Protein AF-A0A3D1BUI3-F1 (afdb_monomer_lite)

Secondary structure (DSSP, 8-state):
--S------TT-SEEE-TTTGGG--TTTSTTPPPP-TTT--S-EEE--TTPPPP--S-SS--PPPGGG--EEEE-HHHH-TT--HHHHHHTHHHHHHHT--EEEEPP-S-BSSS---S-SB-

Sequence (122 aa):
MDGSVRIGDPYAEKVLDPWNDQYITDETYPGLIDYPEGKATGLVTVIHPGDPVYNWSVTDFQPPAKEDLVIYELHLRDFLASHDYLTLIDTLNYLDNLGVNAVELMPVNEFDGNLSWGYNPS

Foldseek 3Di:
DPPPDDDEDPPFPDKDAPVPVVVQDCVQPNPDDDDPPPPDDGIYGDDDPPDDDDDDPDDPDDADDPVPADEDEDELVVVDVNSHDVVVVVCVVVCVVVVGRYYHYQADADAPDDDDSNPHHD

Radius of gyration: 18.12 Å; chains: 1; bounding box: 39×38×45 Å

Structure (mmCIF, N/CA/C/O backbone):
data_AF-A0A3D1BUI3-F1
#
_entry.id   AF-A0A3D1BUI3-F1
#
loop_
_atom_site.group_PDB
_atom_site.id
_atom_site.type_symbol
_atom_site.label_atom_id
_atom_site.label_alt_id
_atom_site.label_comp_id
_atom_site.label_asym_id
_atom_site.label_entity_id
_atom_site.label_seq_id
_atom_site.pdbx_PDB_ins_code
_atom_site.Cartn_x
_atom_site.Cartn_y
_atom_site.Cartn_z
_atom_site.occupancy
_atom_site.B_iso_or_equiv
_atom_site.auth_seq_id
_atom_site.auth_comp_id
_atom_site.auth_asym_id
_atom_site.auth_atom_id
_atom_site.pdbx_PDB_model_num
ATOM 1 N N . MET A 1 1 ? 12.358 -28.071 -16.584 1.00 50.38 1 MET A N 1
ATOM 2 C CA . MET A 1 1 ? 11.908 -26.780 -17.140 1.00 50.38 1 MET A CA 1
ATOM 3 C C . MET A 1 1 ? 12.907 -26.404 -18.218 1.00 50.38 1 MET A C 1
ATOM 5 O O . MET A 1 1 ? 14.095 -26.503 -17.950 1.00 50.38 1 MET A O 1
ATOM 9 N N . ASP A 1 2 ? 12.465 -26.101 -19.435 1.00 56.22 2 ASP A N 1
ATOM 10 C CA . ASP A 1 2 ? 13.338 -25.906 -20.611 1.00 56.22 2 ASP A CA 1
ATOM 11 C C . ASP A 1 2 ? 14.044 -24.533 -20.656 1.00 56.22 2 ASP A C 1
ATOM 13 O O . ASP A 1 2 ? 14.694 -24.202 -21.643 1.00 56.22 2 ASP A O 1
ATOM 17 N N . GLY A 1 3 ? 13.927 -23.738 -19.586 1.00 59.91 3 GLY A N 1
ATOM 18 C CA . GLY A 1 3 ? 14.565 -22.427 -19.453 1.00 59.91 3 GLY A CA 1
ATOM 19 C C . GLY A 1 3 ? 13.995 -21.342 -20.372 1.00 59.91 3 GLY A C 1
ATOM 20 O O . GLY A 1 3 ? 14.527 -20.235 -20.381 1.00 59.91 3 GLY A O 1
ATOM 21 N N . SER A 1 4 ? 12.936 -21.634 -21.137 1.00 67.12 4 SER A N 1
ATOM 22 C CA . SER A 1 4 ? 12.291 -20.667 -22.035 1.00 67.12 4 SER A CA 1
ATOM 23 C C . SER A 1 4 ? 11.294 -19.756 -21.315 1.00 67.12 4 SER A C 1
ATOM 25 O O . SER A 1 4 ? 11.063 -18.627 -21.744 1.00 67.12 4 SER A O 1
ATOM 27 N N . VAL A 1 5 ? 10.745 -20.226 -20.191 1.00 67.00 5 VAL A N 1
ATOM 28 C CA . VAL A 1 5 ? 9.822 -19.475 -19.339 1.00 67.00 5 VAL A CA 1
ATOM 29 C C . VAL A 1 5 ? 10.614 -18.806 -18.219 1.00 67.00 5 VAL A C 1
ATOM 31 O O . VAL A 1 5 ? 11.275 -19.480 -17.427 1.00 67.00 5 VAL A O 1
ATOM 34 N N . ARG A 1 6 ? 10.547 -17.476 -18.161 1.00 70.12 6 ARG A N 1
ATOM 35 C CA . ARG A 1 6 ? 11.057 -16.677 -17.043 1.00 70.12 6 ARG A CA 1
ATOM 36 C C . ARG A 1 6 ? 9.899 -16.439 -16.082 1.00 70.12 6 ARG A C 1
ATOM 38 O O . ARG A 1 6 ? 8.887 -15.884 -16.492 1.00 70.12 6 ARG A O 1
ATOM 45 N N . ILE A 1 7 ? 10.047 -16.898 -14.846 1.00 73.69 7 ILE A N 1
ATOM 46 C CA . ILE A 1 7 ? 9.066 -16.722 -13.771 1.00 73.69 7 ILE A CA 1
ATOM 47 C C . ILE A 1 7 ? 9.774 -15.925 -12.678 1.00 73.69 7 ILE A C 1
ATOM 49 O O . ILE A 1 7 ? 10.925 -16.237 -12.359 1.00 73.69 7 ILE A O 1
ATOM 53 N N . GLY A 1 8 ? 9.119 -14.883 -12.166 1.00 74.81 8 GLY A N 1
ATOM 54 C CA . GLY A 1 8 ? 9.604 -14.146 -11.002 1.00 74.81 8 GLY A CA 1
ATOM 55 C C . GLY A 1 8 ? 9.671 -15.044 -9.765 1.00 74.81 8 GLY A C 1
ATOM 56 O O . GLY A 1 8 ? 8.994 -16.069 -9.691 1.00 74.81 8 GLY A O 1
ATOM 57 N N . ASP A 1 9 ? 10.509 -14.684 -8.799 1.00 80.19 9 ASP A N 1
ATOM 58 C CA . ASP A 1 9 ? 10.484 -15.344 -7.495 1.00 80.19 9 ASP A CA 1
ATOM 59 C C . ASP A 1 9 ? 9.170 -14.999 -6.757 1.00 80.19 9 ASP A C 1
ATOM 61 O O . ASP A 1 9 ? 8.918 -13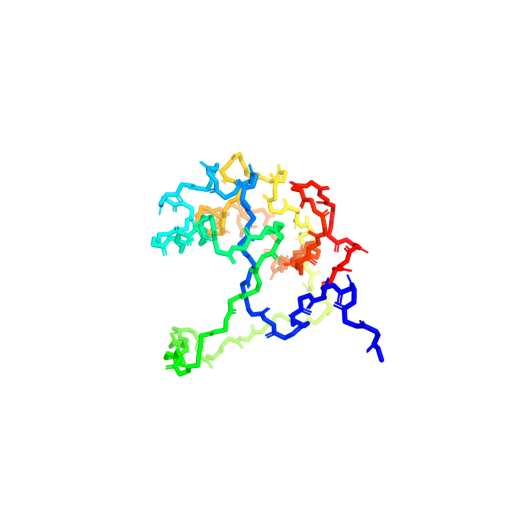.814 -6.531 1.00 80.19 9 ASP A O 1
ATOM 65 N N . PRO A 1 10 ? 8.340 -15.987 -6.364 1.00 76.69 10 PRO A N 1
ATOM 66 C CA . PRO A 1 10 ? 7.079 -15.735 -5.659 1.00 76.69 10 PRO A CA 1
ATOM 67 C C . PRO A 1 10 ? 7.268 -15.164 -4.245 1.00 76.69 10 PRO A C 1
ATOM 69 O O . PRO A 1 10 ? 6.300 -14.741 -3.622 1.00 76.69 10 PRO A O 1
ATOM 72 N N . TYR A 1 11 ? 8.492 -15.185 -3.711 1.00 79.50 11 TYR A N 1
ATOM 73 C CA . TYR A 1 11 ? 8.841 -14.606 -2.414 1.00 79.50 11 TYR A CA 1
ATOM 74 C C . TYR A 1 11 ? 9.575 -13.271 -2.542 1.00 79.50 11 TYR A C 1
ATOM 76 O O . TYR A 1 11 ? 10.091 -12.761 -1.546 1.00 79.50 11 TYR A O 1
ATOM 84 N N . ALA A 1 12 ? 9.667 -12.710 -3.748 1.00 85.75 12 ALA A N 1
ATOM 85 C CA . ALA A 1 12 ? 10.221 -11.382 -3.915 1.00 85.75 12 ALA A CA 1
ATOM 86 C C . ALA A 1 12 ? 9.329 -10.347 -3.230 1.00 85.75 12 ALA A C 1
ATOM 88 O O . ALA A 1 12 ? 8.119 -10.312 -3.429 1.00 85.75 12 ALA A O 1
ATOM 89 N N . GLU A 1 13 ? 9.948 -9.470 -2.449 1.00 85.44 13 GLU A N 1
ATOM 90 C CA . GLU A 1 13 ? 9.233 -8.393 -1.764 1.00 85.44 13 GLU A CA 1
ATOM 91 C C . GLU A 1 13 ? 8.942 -7.212 -2.695 1.00 85.44 13 GLU A C 1
ATOM 93 O O . GLU A 1 13 ? 8.123 -6.355 -2.373 1.00 85.44 13 GLU A O 1
ATOM 98 N N . LYS A 1 14 ? 9.637 -7.138 -3.839 1.00 89.44 14 LYS A N 1
ATOM 99 C CA . LYS A 1 14 ? 9.483 -6.066 -4.823 1.00 89.44 14 LYS A CA 1
ATOM 100 C C . LYS A 1 14 ? 9.561 -6.603 -6.243 1.00 89.44 14 LYS A C 1
ATOM 102 O O . LYS A 1 14 ? 10.380 -7.476 -6.547 1.00 89.44 14 LYS A O 1
ATOM 107 N N . VAL A 1 15 ? 8.775 -5.991 -7.117 1.00 90.81 15 VAL A N 1
ATOM 108 C CA . VAL A 1 15 ? 8.795 -6.196 -8.564 1.00 90.81 15 VAL A CA 1
ATOM 109 C C . VAL A 1 15 ? 9.025 -4.838 -9.219 1.00 90.81 15 VAL A C 1
ATOM 111 O O . VAL A 1 15 ? 8.392 -3.863 -8.837 1.00 90.81 15 VAL A O 1
ATOM 114 N N . LEU A 1 16 ? 9.959 -4.771 -10.166 1.00 92.50 16 LEU A N 1
ATOM 115 C CA . LEU A 1 16 ? 10.180 -3.601 -11.010 1.00 92.50 16 LEU A CA 1
ATOM 116 C C . LEU A 1 16 ? 9.440 -3.796 -12.327 1.00 92.50 16 LEU A C 1
ATOM 118 O O . LEU A 1 16 ? 9.609 -4.828 -12.995 1.00 92.50 16 LEU A O 1
ATOM 122 N N . ASP A 1 17 ? 8.676 -2.784 -12.707 1.00 92.31 17 ASP A N 1
ATOM 123 C CA . ASP A 1 17 ? 7.893 -2.727 -13.928 1.00 92.31 17 ASP A CA 1
ATOM 124 C C . ASP A 1 17 ? 8.441 -1.624 -14.857 1.00 92.31 17 ASP A C 1
ATOM 126 O O . ASP A 1 17 ? 8.237 -0.431 -14.611 1.00 92.31 17 ASP A O 1
ATOM 130 N N . PRO A 1 18 ? 9.079 -1.985 -15.990 1.00 92.56 18 PRO A N 1
ATOM 131 C CA . PRO A 1 18 ? 9.669 -1.004 -16.904 1.00 92.56 18 PRO A CA 1
ATOM 132 C C . PRO A 1 18 ? 8.633 -0.092 -17.577 1.00 92.56 18 PRO A C 1
ATOM 134 O O . PRO A 1 18 ? 8.990 0.925 -18.172 1.00 92.56 18 PRO A O 1
ATOM 137 N N . TRP A 1 19 ? 7.354 -0.461 -17.548 1.00 92.25 19 TRP A N 1
ATOM 138 C CA . TRP A 1 19 ? 6.273 0.282 -18.180 1.00 92.25 19 TRP A CA 1
ATOM 139 C C . TRP A 1 19 ? 5.580 1.230 -17.204 1.00 92.25 19 TRP A C 1
ATOM 141 O O . TRP A 1 19 ? 5.174 2.319 -17.621 1.00 92.25 19 TRP A O 1
ATOM 151 N N . ASN A 1 20 ? 5.459 0.844 -15.931 1.00 92.19 20 ASN A N 1
ATOM 152 C CA . ASN A 1 20 ? 4.637 1.559 -14.953 1.00 92.19 20 ASN A CA 1
ATOM 153 C C . ASN A 1 20 ? 5.429 2.288 -13.857 1.00 92.19 20 ASN A C 1
ATOM 155 O O . ASN A 1 20 ? 4.944 3.315 -13.380 1.00 92.19 20 ASN A O 1
ATOM 159 N N . ASP A 1 21 ? 6.648 1.854 -13.518 1.00 92.00 21 ASP A N 1
ATOM 160 C CA . ASP A 1 21 ? 7.432 2.436 -12.412 1.00 92.00 21 ASP A CA 1
ATOM 161 C C . ASP A 1 21 ? 7.716 3.934 -12.601 1.00 92.00 21 ASP A C 1
ATOM 163 O O . ASP A 1 21 ? 7.787 4.690 -11.636 1.00 92.00 21 ASP A O 1
ATOM 167 N N . GLN A 1 22 ? 7.790 4.403 -13.852 1.00 91.38 22 GLN A N 1
ATOM 168 C CA . GLN A 1 22 ? 7.988 5.820 -14.191 1.00 91.38 22 GLN A CA 1
ATOM 169 C C . GLN A 1 22 ? 6.885 6.762 -13.672 1.00 91.38 22 GLN A C 1
ATOM 171 O O . GLN A 1 22 ? 7.070 7.980 -13.675 1.00 91.38 22 GLN A O 1
ATOM 176 N N . TYR A 1 23 ? 5.724 6.223 -13.287 1.00 91.44 23 TYR A N 1
ATOM 177 C CA . TYR A 1 23 ? 4.606 6.993 -12.741 1.00 91.44 23 TYR A CA 1
ATOM 178 C C . TYR A 1 23 ? 4.598 7.037 -11.209 1.00 91.44 23 TYR A C 1
ATOM 180 O O . TYR A 1 23 ? 3.786 7.762 -10.635 1.00 91.44 23 TYR A O 1
ATOM 188 N N . ILE A 1 24 ? 5.486 6.290 -10.547 1.00 91.44 24 ILE A N 1
ATOM 189 C CA . ILE A 1 24 ? 5.633 6.295 -9.093 1.00 91.44 24 ILE A CA 1
ATOM 190 C C . ILE A 1 24 ? 6.511 7.488 -8.710 1.00 91.44 24 ILE A C 1
ATOM 192 O O . ILE A 1 24 ? 7.656 7.610 -9.147 1.00 91.44 24 ILE A O 1
ATOM 196 N N . THR A 1 25 ? 5.966 8.400 -7.910 1.00 92.31 25 THR A N 1
ATOM 197 C CA . THR A 1 25 ? 6.695 9.586 -7.451 1.00 92.31 25 THR A CA 1
ATOM 198 C C . THR A 1 25 ? 7.503 9.279 -6.191 1.00 92.31 25 THR A C 1
ATOM 200 O O . THR A 1 25 ? 7.172 8.372 -5.428 1.00 92.31 25 THR A O 1
ATOM 203 N N . ASP A 1 26 ? 8.534 10.086 -5.928 1.00 91.94 26 ASP A N 1
ATOM 204 C CA . ASP A 1 26 ? 9.326 10.001 -4.688 1.00 91.94 26 ASP A CA 1
ATOM 205 C C . ASP A 1 26 ? 8.480 10.316 -3.436 1.00 91.94 26 ASP A C 1
ATOM 207 O O . ASP A 1 26 ? 8.787 9.854 -2.342 1.00 91.94 26 ASP A O 1
ATOM 211 N N . GLU A 1 27 ? 7.376 11.056 -3.601 1.00 90.75 27 GLU A N 1
ATOM 212 C CA . GLU A 1 27 ? 6.389 11.300 -2.541 1.00 90.75 27 GLU A CA 1
ATOM 213 C C . GLU A 1 27 ? 5.649 10.010 -2.151 1.00 90.75 27 GLU A C 1
ATOM 215 O O . GLU A 1 27 ? 5.441 9.755 -0.966 1.00 90.75 27 GLU A O 1
ATOM 220 N N . THR A 1 28 ? 5.280 9.182 -3.134 1.00 91.75 28 THR A N 1
ATOM 221 C CA . THR A 1 28 ? 4.604 7.896 -2.912 1.00 91.75 28 THR A CA 1
ATOM 222 C C . THR A 1 28 ? 5.575 6.816 -2.442 1.00 91.75 28 THR A C 1
ATOM 224 O O . THR A 1 28 ? 5.262 6.055 -1.525 1.00 91.75 28 THR A O 1
ATOM 227 N N . TYR A 1 29 ? 6.745 6.721 -3.077 1.00 91.38 29 TYR A N 1
ATOM 228 C CA . TYR A 1 29 ? 7.736 5.694 -2.781 1.00 91.38 29 TYR A CA 1
ATOM 229 C C . TYR A 1 29 ? 9.161 6.239 -2.941 1.00 91.38 29 TYR A C 1
ATOM 231 O O . TYR A 1 29 ? 9.736 6.175 -4.034 1.00 91.38 29 TYR A O 1
ATOM 239 N N . PRO A 1 30 ? 9.755 6.779 -1.863 1.00 91.56 30 PRO A N 1
ATOM 240 C CA . PRO A 1 30 ? 11.062 7.400 -1.952 1.00 91.56 30 PRO A CA 1
ATOM 241 C C . PRO A 1 30 ? 12.156 6.371 -2.226 1.00 91.56 30 PRO A C 1
ATOM 243 O O . PRO A 1 30 ? 12.193 5.297 -1.620 1.00 91.56 30 PRO A O 1
ATOM 246 N N . GLY A 1 31 ? 13.088 6.723 -3.111 1.00 90.69 31 GLY A N 1
ATOM 247 C CA . GLY A 1 31 ? 14.211 5.844 -3.448 1.00 90.69 31 GLY A CA 1
ATOM 248 C C . GLY A 1 31 ? 13.801 4.576 -4.206 1.00 90.69 31 GLY A C 1
ATOM 249 O O . GLY A 1 31 ? 14.369 3.506 -3.965 1.00 90.69 31 GLY A O 1
ATOM 250 N N . LEU A 1 32 ? 12.821 4.694 -5.110 1.00 92.19 32 LEU A N 1
ATOM 251 C CA . LEU A 1 32 ? 12.479 3.646 -6.070 1.00 92.19 32 LEU A CA 1
ATOM 252 C C . LEU A 1 32 ? 13.738 3.144 -6.795 1.00 92.19 32 LEU A C 1
ATOM 254 O O . LEU A 1 32 ? 14.618 3.919 -7.172 1.00 92.19 32 LEU A O 1
ATOM 258 N N . ILE A 1 33 ? 13.838 1.828 -6.955 1.00 92.75 33 ILE A N 1
ATOM 259 C CA . ILE A 1 33 ? 15.002 1.195 -7.574 1.00 92.75 33 ILE A CA 1
ATOM 260 C C . ILE A 1 33 ? 14.873 1.324 -9.084 1.00 92.75 33 ILE A C 1
ATOM 262 O O . ILE A 1 33 ? 13.873 0.900 -9.655 1.00 92.75 33 ILE A O 1
ATOM 266 N N . ASP A 1 34 ? 15.912 1.851 -9.727 1.00 92.50 34 ASP A N 1
ATOM 267 C CA . ASP A 1 34 ? 15.942 1.964 -11.181 1.00 92.50 34 ASP A CA 1
ATOM 268 C C . ASP A 1 34 ? 15.791 0.590 -11.850 1.00 92.50 34 ASP A C 1
ATOM 270 O O . ASP A 1 34 ? 16.520 -0.365 -11.542 1.00 92.50 34 ASP A O 1
ATOM 274 N N . TYR A 1 35 ? 14.893 0.512 -12.834 1.00 94.06 35 TYR A N 1
ATOM 275 C CA . TYR A 1 35 ? 14.784 -0.662 -13.687 1.00 94.06 35 TYR A CA 1
ATOM 276 C C . TYR A 1 35 ? 16.132 -0.933 -14.390 1.00 94.06 35 TYR A C 1
ATOM 278 O O . TYR A 1 35 ? 16.750 -0.007 -14.929 1.00 94.06 35 TYR A O 1
ATOM 286 N N . PRO A 1 36 ? 16.626 -2.187 -14.427 1.00 93.62 36 PRO A N 1
ATOM 287 C CA . PRO A 1 36 ? 17.934 -2.516 -14.990 1.00 93.62 36 PRO A CA 1
ATOM 288 C C . PRO A 1 36 ? 17.901 -2.556 -16.528 1.00 93.62 36 PRO A C 1
ATOM 290 O O . PRO A 1 36 ? 18.060 -3.612 -17.153 1.00 93.62 36 PRO A O 1
ATOM 293 N N . GLU A 1 37 ? 17.726 -1.386 -17.139 1.00 92.81 37 GLU A N 1
ATOM 294 C CA . GLU A 1 37 ? 17.608 -1.204 -18.585 1.00 92.81 37 GLU A CA 1
ATOM 295 C C . GLU A 1 37 ? 18.746 -1.877 -19.362 1.00 92.81 37 GLU A C 1
ATOM 297 O O . GLU A 1 37 ? 19.927 -1.821 -18.998 1.00 92.81 37 GLU A O 1
ATOM 302 N N . GLY A 1 38 ? 18.379 -2.569 -20.442 1.00 92.44 38 GLY A N 1
ATOM 303 C CA . GLY A 1 38 ? 19.305 -3.332 -21.286 1.00 92.44 38 GLY A CA 1
ATOM 304 C C . GLY A 1 38 ? 19.897 -4.602 -20.654 1.00 92.44 38 GLY A C 1
ATOM 305 O O . GLY A 1 38 ? 20.601 -5.341 -21.345 1.00 92.44 38 GLY A O 1
ATOM 306 N N . LYS A 1 39 ? 19.621 -4.890 -19.374 1.00 89.69 39 LYS A N 1
ATOM 307 C CA . LYS A 1 39 ? 20.049 -6.126 -18.686 1.00 89.69 39 LYS A CA 1
ATOM 308 C C . LYS A 1 39 ? 18.900 -7.106 -18.457 1.00 89.69 39 LYS A C 1
ATOM 310 O O . LYS A 1 39 ? 19.151 -8.302 -18.314 1.00 89.69 39 LYS A O 1
ATOM 315 N N . ALA A 1 40 ? 17.665 -6.615 -18.443 1.00 88.50 40 ALA A N 1
ATOM 316 C CA . ALA A 1 40 ? 16.453 -7.410 -18.319 1.00 88.50 40 ALA A CA 1
ATOM 317 C C . ALA A 1 40 ? 15.385 -6.942 -19.318 1.00 88.50 40 ALA A C 1
ATOM 319 O O . ALA A 1 40 ? 15.511 -5.896 -19.949 1.00 88.50 40 ALA A O 1
ATOM 320 N N . THR A 1 41 ? 14.350 -7.763 -19.482 1.00 89.12 41 THR A N 1
ATOM 321 C CA . THR A 1 41 ? 13.146 -7.431 -20.250 1.00 89.12 41 THR A CA 1
ATOM 322 C C . THR A 1 41 ? 11.933 -7.956 -19.495 1.00 89.12 41 THR A C 1
ATOM 324 O O . THR A 1 41 ? 11.949 -9.126 -19.101 1.00 89.12 41 THR A O 1
ATOM 327 N N . GLY A 1 42 ? 10.880 -7.149 -19.376 1.00 89.38 42 GLY A N 1
ATOM 328 C CA . GLY A 1 42 ? 9.677 -7.494 -18.612 1.00 89.38 42 GLY A CA 1
ATOM 329 C C . GLY A 1 42 ? 9.826 -7.229 -17.114 1.00 89.38 42 GLY A C 1
ATOM 330 O O . GLY A 1 42 ? 10.747 -6.522 -16.713 1.00 89.38 42 GLY A O 1
ATOM 331 N N . LEU A 1 43 ? 8.932 -7.795 -16.305 1.00 90.19 43 LEU A N 1
ATOM 332 C CA . LEU A 1 43 ? 8.959 -7.639 -14.849 1.00 90.19 43 LEU A CA 1
ATOM 333 C C . LEU A 1 43 ? 10.233 -8.242 -14.240 1.00 90.19 43 LEU A C 1
ATOM 335 O O . LEU A 1 43 ? 10.700 -9.303 -14.669 1.00 90.19 43 LEU A O 1
ATOM 339 N N . VAL A 1 44 ? 10.796 -7.566 -13.238 1.00 91.69 44 VAL A N 1
ATOM 340 C CA . VAL A 1 44 ? 12.020 -7.993 -12.544 1.00 91.69 44 VAL A CA 1
ATOM 341 C C . VAL A 1 44 ? 11.770 -8.062 -11.048 1.00 91.69 44 VAL A C 1
ATOM 343 O O . VAL A 1 44 ? 11.504 -7.051 -10.416 1.00 91.69 44 VAL A O 1
ATOM 346 N N . THR A 1 45 ? 11.927 -9.239 -10.456 1.00 90.94 45 THR A N 1
ATOM 347 C CA . THR A 1 45 ? 11.883 -9.390 -9.000 1.00 90.94 45 THR A CA 1
ATOM 348 C C . THR A 1 45 ? 13.168 -8.898 -8.347 1.00 90.94 45 THR A C 1
ATOM 350 O O . THR A 1 45 ? 14.263 -9.239 -8.807 1.00 90.94 45 THR A O 1
ATOM 353 N N . VAL A 1 46 ? 13.047 -8.168 -7.241 1.00 90.00 46 VAL A N 1
ATOM 354 C CA . VAL A 1 46 ? 14.180 -7.710 -6.432 1.00 90.00 46 VAL A CA 1
ATOM 355 C C . VAL A 1 46 ? 14.187 -8.428 -5.091 1.00 90.00 46 VAL A C 1
ATOM 357 O O . VAL A 1 46 ? 13.163 -8.543 -4.422 1.00 90.00 46 VAL A O 1
ATOM 360 N N . ILE A 1 47 ? 15.367 -8.899 -4.692 1.00 86.62 47 ILE A N 1
ATOM 361 C CA . ILE A 1 47 ? 15.592 -9.553 -3.404 1.00 86.62 47 ILE A CA 1
ATOM 362 C C . ILE A 1 47 ? 16.538 -8.667 -2.594 1.00 86.62 47 ILE A C 1
ATOM 364 O O . ILE A 1 47 ? 17.669 -8.422 -3.021 1.00 86.62 47 ILE A O 1
ATOM 368 N N . HIS A 1 48 ? 16.080 -8.212 -1.426 1.00 82.62 48 HIS A N 1
ATOM 369 C CA . HIS A 1 48 ? 16.842 -7.383 -0.490 1.00 82.62 48 HIS A CA 1
ATOM 370 C C . HIS A 1 48 ? 17.176 -8.166 0.784 1.00 82.62 48 HIS A C 1
ATOM 372 O O . HIS A 1 48 ? 16.447 -8.118 1.772 1.00 82.62 48 HIS A O 1
ATOM 378 N N . PRO A 1 49 ? 18.274 -8.940 0.799 1.00 82.38 49 PRO A N 1
ATOM 379 C CA . PRO A 1 49 ? 18.656 -9.662 1.999 1.00 82.38 49 PRO A CA 1
ATOM 380 C C . PRO A 1 49 ? 19.199 -8.699 3.062 1.00 82.38 49 PRO A C 1
ATOM 382 O O . PRO A 1 49 ? 20.137 -7.944 2.807 1.00 82.38 49 PRO A O 1
ATOM 385 N N . GLY A 1 50 ? 18.684 -8.817 4.287 1.00 85.00 50 GLY A N 1
ATOM 386 C CA . GLY A 1 50 ? 19.243 -8.140 5.460 1.00 85.00 50 GLY A CA 1
ATOM 387 C C . GLY A 1 50 ? 18.683 -6.748 5.741 1.00 85.00 50 GLY A C 1
ATOM 388 O O . GLY A 1 50 ? 19.333 -5.991 6.464 1.00 85.00 50 GLY A O 1
ATOM 389 N N . ASP A 1 51 ? 17.503 -6.422 5.212 1.00 85.62 51 ASP A N 1
ATOM 390 C CA . ASP A 1 51 ? 16.800 -5.202 5.597 1.00 85.62 51 ASP A CA 1
ATOM 391 C C . ASP A 1 51 ? 16.546 -5.168 7.117 1.00 85.62 51 ASP A C 1
ATOM 393 O O . ASP A 1 51 ? 16.306 -6.207 7.751 1.00 85.62 51 ASP A O 1
ATOM 397 N N . PRO A 1 52 ? 16.658 -3.984 7.748 1.00 89.75 52 PRO A N 1
ATOM 398 C CA . PRO A 1 52 ? 16.436 -3.858 9.176 1.00 89.75 52 PRO A CA 1
ATOM 399 C C . PRO A 1 52 ? 14.983 -4.195 9.512 1.00 89.75 52 PRO A C 1
ATOM 401 O O . PRO A 1 52 ? 14.052 -3.802 8.812 1.00 89.75 52 PRO A O 1
ATOM 404 N N . VAL A 1 53 ? 14.784 -4.882 10.635 1.00 90.94 53 VAL A N 1
ATOM 405 C CA . VAL A 1 53 ? 13.440 -5.163 11.149 1.00 90.94 53 VAL A CA 1
ATOM 406 C C . VAL A 1 53 ? 12.720 -3.843 11.434 1.00 90.94 53 VAL A C 1
ATOM 408 O O . VAL A 1 53 ? 13.289 -2.937 12.048 1.00 90.94 53 VAL A O 1
ATOM 411 N N . TYR A 1 54 ? 11.459 -3.745 11.011 1.00 92.06 54 TYR A N 1
ATOM 412 C CA . TYR A 1 54 ? 10.631 -2.579 11.295 1.00 92.06 54 TYR A CA 1
ATOM 413 C C . TYR A 1 54 ? 10.429 -2.397 12.808 1.00 92.06 54 TYR A C 1
ATOM 415 O O . TYR A 1 54 ? 9.996 -3.312 13.515 1.00 92.06 54 TYR A O 1
ATOM 423 N N . ASN A 1 55 ? 10.721 -1.194 13.306 1.00 96.25 55 ASN A N 1
ATOM 424 C CA . ASN A 1 55 ? 10.555 -0.842 14.714 1.00 96.25 55 ASN A CA 1
ATOM 425 C C . ASN A 1 55 ? 9.128 -0.347 14.970 1.00 96.25 55 ASN A C 1
ATOM 427 O O . ASN A 1 55 ? 8.815 0.826 14.764 1.00 96.25 55 ASN A O 1
ATOM 431 N N . TRP A 1 56 ? 8.266 -1.243 15.445 1.00 96.12 56 TRP A N 1
ATOM 432 C CA . TRP A 1 56 ? 6.889 -0.914 15.806 1.00 96.12 56 TRP A CA 1
ATOM 433 C C . TRP A 1 56 ? 6.823 0.161 16.897 1.00 96.12 56 TRP A C 1
ATOM 435 O O . TRP A 1 56 ? 7.416 0.013 17.965 1.00 96.12 56 TRP A O 1
ATOM 445 N N . SER A 1 57 ? 6.068 1.232 16.636 1.00 96.38 57 SER A N 1
ATOM 446 C CA . SER A 1 57 ? 5.833 2.305 17.618 1.00 96.38 57 SER A CA 1
ATOM 447 C C . SER A 1 57 ? 4.715 1.963 18.607 1.00 96.38 57 SER A C 1
ATOM 449 O O . SER A 1 57 ? 4.770 2.369 19.764 1.00 96.38 57 SER A O 1
ATOM 451 N N . VAL A 1 58 ? 3.717 1.195 18.162 1.00 95.38 58 VAL A N 1
ATOM 452 C CA . VAL A 1 58 ? 2.624 0.679 18.994 1.00 95.38 58 VAL A CA 1
ATOM 453 C C . VAL A 1 58 ? 2.893 -0.801 19.240 1.00 95.38 58 VAL A C 1
ATOM 455 O O . VAL A 1 58 ? 2.881 -1.592 18.299 1.00 95.38 58 VAL A O 1
ATOM 458 N N . THR A 1 59 ? 3.177 -1.176 20.486 1.00 96.25 59 THR A N 1
ATOM 459 C CA . THR A 1 59 ? 3.569 -2.551 20.856 1.00 96.25 59 THR A CA 1
ATOM 460 C C . THR A 1 59 ? 2.542 -3.261 21.736 1.00 96.25 59 THR A C 1
ATOM 462 O O . THR A 1 59 ? 2.654 -4.463 21.966 1.00 96.25 59 THR A O 1
ATOM 465 N N . ASP A 1 60 ? 1.521 -2.541 22.192 1.00 96.62 60 ASP A N 1
ATOM 466 C CA . ASP A 1 60 ? 0.487 -2.990 23.123 1.00 96.62 60 ASP A CA 1
ATOM 467 C C . ASP A 1 60 ? -0.938 -2.846 22.559 1.00 96.62 60 ASP A C 1
ATOM 469 O O . ASP A 1 60 ? -1.911 -2.870 23.314 1.00 96.62 60 ASP A O 1
ATOM 473 N N . PHE A 1 61 ? -1.074 -2.748 21.230 1.00 96.12 61 PHE A N 1
ATOM 474 C CA . PHE A 1 61 ? -2.361 -2.613 20.542 1.00 96.12 61 PHE A CA 1
ATOM 475 C C . PHE A 1 61 ? -3.369 -3.680 20.994 1.00 96.12 61 PHE A C 1
ATOM 477 O O . PHE A 1 61 ? -3.114 -4.882 20.888 1.00 96.12 61 PHE A O 1
ATOM 484 N N . GLN A 1 62 ? -4.528 -3.228 21.475 1.00 96.12 62 GLN A N 1
ATOM 485 C CA . GLN A 1 62 ? -5.656 -4.086 21.827 1.00 96.12 62 GLN A CA 1
ATOM 486 C C . GLN A 1 62 ? -6.768 -3.885 20.791 1.00 96.12 62 GLN A C 1
ATOM 488 O O . GLN A 1 62 ? -7.388 -2.819 20.784 1.00 96.12 62 GLN A O 1
ATOM 493 N N . PRO A 1 63 ? -7.028 -4.865 19.908 1.00 93.94 63 PRO A N 1
ATOM 494 C CA . PRO A 1 63 ? -8.129 -4.755 18.961 1.00 93.94 63 PRO A CA 1
ATOM 495 C C . PRO A 1 63 ? -9.485 -4.805 19.690 1.00 93.94 63 PRO A C 1
ATOM 497 O O . PRO A 1 63 ? -9.587 -5.449 20.742 1.00 93.94 63 PRO A O 1
ATOM 500 N N . PRO A 1 64 ? -10.545 -4.189 19.131 1.00 94.56 64 PRO A N 1
ATOM 501 C CA . PRO A 1 64 ? -11.908 -4.3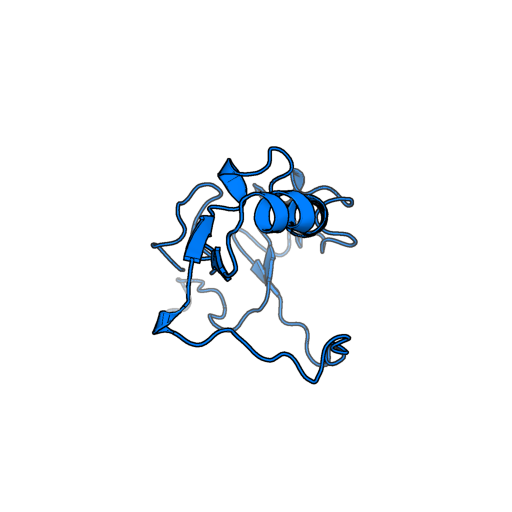74 19.623 1.00 94.56 64 PRO A CA 1
ATOM 502 C C . PRO A 1 64 ? -12.321 -5.853 19.625 1.00 94.56 64 PRO A C 1
ATOM 504 O O . PRO A 1 64 ? -11.802 -6.663 18.848 1.00 94.56 64 PRO A O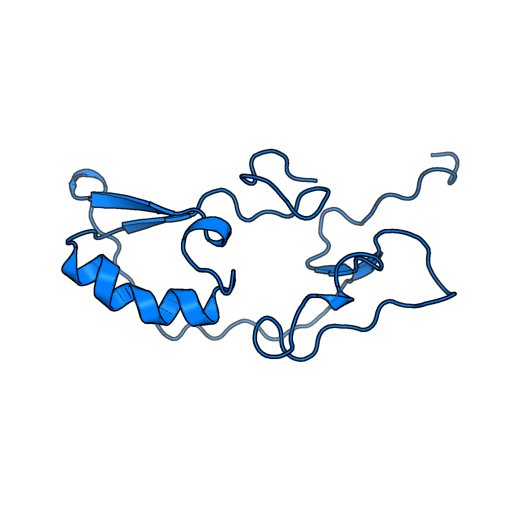 1
ATOM 507 N N . ALA A 1 65 ? -13.289 -6.209 20.474 1.00 96.50 65 ALA A N 1
ATOM 508 C CA . ALA A 1 65 ? -13.917 -7.523 20.397 1.00 96.50 65 ALA A CA 1
ATOM 509 C C . ALA A 1 65 ? -14.588 -7.694 19.027 1.00 96.50 65 ALA A C 1
ATOM 511 O O . ALA A 1 65 ? -15.088 -6.731 18.445 1.00 96.50 65 ALA A O 1
ATOM 512 N N . LYS A 1 66 ? -14.608 -8.922 18.498 1.00 95.88 66 LYS A N 1
ATOM 513 C CA . LYS A 1 66 ? -15.127 -9.187 17.145 1.00 95.88 66 LYS A CA 1
ATOM 514 C C . LYS A 1 66 ? -16.593 -8.786 17.003 1.00 95.88 66 LYS A C 1
ATOM 516 O O . LYS A 1 66 ? -17.016 -8.373 15.931 1.00 95.88 66 LYS A O 1
ATOM 521 N N . GLU A 1 67 ? -17.347 -8.920 18.085 1.00 96.88 67 GLU A N 1
ATOM 522 C CA . GLU A 1 67 ? -18.768 -8.602 18.170 1.00 96.88 67 GLU A CA 1
ATOM 523 C C . GLU A 1 67 ? -19.037 -7.088 18.173 1.00 96.88 67 GLU A C 1
ATOM 525 O O . GLU A 1 67 ? -20.147 -6.673 17.846 1.00 96.88 67 GLU A O 1
ATOM 530 N N . ASP A 1 68 ? -18.021 -6.280 18.491 1.00 97.12 68 ASP A N 1
ATOM 531 C CA . ASP A 1 68 ? -18.099 -4.819 18.578 1.00 97.12 68 ASP A CA 1
ATOM 532 C C . ASP A 1 68 ? -17.543 -4.121 17.322 1.00 97.12 68 ASP A C 1
ATOM 534 O O . ASP A 1 68 ? -17.461 -2.891 17.277 1.00 97.12 68 ASP A O 1
ATOM 538 N N . LEU A 1 69 ? -17.121 -4.878 16.301 1.00 97.62 69 LEU A N 1
ATOM 539 C CA . LEU A 1 69 ? -16.512 -4.315 15.097 1.00 97.62 69 LEU A CA 1
ATOM 540 C C . LEU A 1 69 ? -17.531 -3.541 14.252 1.00 97.62 69 LEU A C 1
ATOM 542 O O . LEU A 1 69 ? -18.551 -4.072 13.814 1.00 97.62 69 LEU A O 1
ATOM 546 N N . VAL A 1 70 ? -17.183 -2.294 13.949 1.00 97.94 70 VAL A N 1
ATOM 547 C CA . VAL A 1 70 ? -17.816 -1.450 12.937 1.00 97.94 70 VAL A CA 1
ATOM 548 C C . VAL A 1 70 ? -16.772 -1.234 11.850 1.00 97.94 70 VAL A C 1
ATOM 550 O O . VAL A 1 70 ? -15.868 -0.406 11.991 1.00 97.94 70 VAL A O 1
ATOM 553 N N . ILE A 1 71 ? -16.870 -2.054 10.805 1.00 9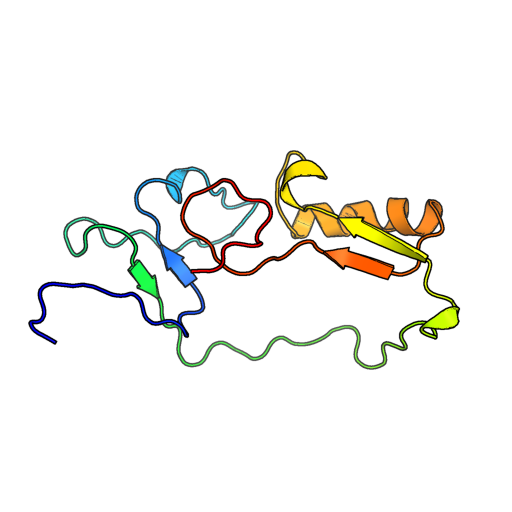8.00 71 ILE A N 1
ATOM 554 C CA . ILE A 1 71 ? -15.849 -2.193 9.766 1.00 98.00 71 ILE A CA 1
ATOM 555 C C . ILE A 1 71 ? -16.124 -1.224 8.615 1.00 98.00 71 ILE A C 1
ATOM 557 O O . ILE A 1 71 ? -17.253 -1.128 8.131 1.00 98.00 71 ILE A O 1
ATOM 561 N N . TYR A 1 72 ? -15.071 -0.554 8.153 1.00 98.12 72 TYR A N 1
ATOM 562 C CA . TYR A 1 72 ? -15.052 0.191 6.899 1.00 98.12 72 TYR A CA 1
ATOM 563 C C . TYR A 1 72 ? -14.165 -0.531 5.881 1.00 98.12 72 TYR A C 1
ATOM 565 O O . TYR A 1 72 ? -12.943 -0.544 6.035 1.00 98.12 72 TYR A O 1
ATOM 573 N N . GLU A 1 73 ? -14.770 -1.134 4.856 1.00 98.06 73 GLU A N 1
ATOM 574 C CA . GLU A 1 73 ? -14.033 -1.730 3.736 1.00 98.06 73 GLU A CA 1
ATOM 575 C C . GLU A 1 73 ? -13.499 -0.628 2.808 1.00 98.06 73 GLU A C 1
ATOM 577 O O . GLU A 1 73 ? -14.241 0.265 2.391 1.00 98.06 73 GLU A O 1
ATOM 582 N N . LEU A 1 74 ? -12.200 -0.669 2.507 1.00 97.62 74 LEU A N 1
ATOM 583 C CA . LEU A 1 74 ? -11.467 0.403 1.846 1.00 97.62 74 LEU A CA 1
ATOM 584 C C . LEU A 1 74 ? -10.593 -0.141 0.714 1.00 97.62 74 LEU A C 1
ATOM 586 O O . LEU A 1 74 ? -9.666 -0.923 0.929 1.00 97.62 74 LEU A O 1
ATOM 590 N N . HIS A 1 75 ? -10.841 0.358 -0.497 1.00 96.62 75 HIS A N 1
ATOM 591 C CA . HIS A 1 75 ? -9.932 0.210 -1.629 1.00 96.62 75 HIS A CA 1
ATOM 592 C C . HIS A 1 75 ? -8.991 1.417 -1.689 1.00 96.62 75 HIS A C 1
ATOM 594 O O . HIS A 1 75 ? -9.443 2.517 -2.005 1.00 96.62 75 HIS A O 1
ATOM 600 N N . LEU A 1 76 ? -7.695 1.234 -1.396 1.00 94.62 76 LEU A N 1
ATOM 601 C CA . LEU A 1 76 ? -6.738 2.352 -1.291 1.00 94.62 76 LEU A CA 1
ATOM 602 C C . LEU A 1 76 ? -6.757 3.234 -2.541 1.00 94.62 76 LEU A C 1
ATOM 604 O O . LEU A 1 76 ? -6.823 4.461 -2.451 1.00 94.62 76 LEU A O 1
ATOM 608 N N . ARG A 1 77 ? -6.739 2.581 -3.704 1.00 92.00 77 ARG A N 1
ATOM 609 C CA . ARG A 1 77 ? -6.722 3.242 -5.001 1.00 92.00 77 ARG A CA 1
ATOM 610 C C . ARG A 1 77 ? -7.916 4.181 -5.183 1.00 92.00 77 ARG A C 1
ATOM 612 O O . ARG A 1 77 ? -7.736 5.317 -5.591 1.00 92.00 77 ARG A O 1
ATOM 619 N N . ASP A 1 78 ? -9.132 3.743 -4.891 1.00 93.94 78 ASP A N 1
ATOM 620 C CA . ASP A 1 78 ? -10.313 4.568 -5.185 1.00 93.94 78 ASP A CA 1
ATOM 621 C C . ASP A 1 78 ? -10.651 5.541 -4.050 1.00 93.94 78 ASP A C 1
ATOM 623 O O . ASP A 1 78 ? -11.355 6.527 -4.267 1.00 93.94 78 ASP A O 1
ATOM 627 N N . PHE A 1 79 ? -10.141 5.285 -2.845 1.00 96.31 79 PHE A N 1
ATOM 628 C CA . PHE A 1 79 ? -10.398 6.117 -1.676 1.00 96.31 79 PHE A CA 1
ATOM 629 C C . PHE A 1 79 ? -9.657 7.462 -1.730 1.00 96.31 79 PHE A C 1
ATOM 631 O O . PHE A 1 79 ? -10.228 8.495 -1.378 1.00 96.31 79 PHE A O 1
ATOM 638 N N . LEU A 1 80 ? -8.403 7.469 -2.197 1.00 94.69 80 LEU A N 1
ATOM 639 C CA . LEU A 1 80 ? -7.565 8.668 -2.292 1.00 94.69 80 LEU A CA 1
ATOM 640 C C . LEU A 1 80 ? -6.994 8.837 -3.692 1.00 94.69 80 LEU A C 1
ATOM 642 O O . LEU A 1 80 ? -6.434 7.902 -4.253 1.00 94.69 80 LEU A O 1
ATOM 646 N N . ALA A 1 81 ? -7.042 10.065 -4.215 1.00 92.81 81 ALA A N 1
ATOM 647 C CA . ALA A 1 81 ? -6.473 10.398 -5.522 1.00 92.81 81 ALA A CA 1
ATOM 648 C C . ALA A 1 81 ? -4.943 10.231 -5.590 1.00 92.81 81 ALA A C 1
ATOM 650 O O . ALA A 1 81 ? -4.397 10.125 -6.682 1.00 92.81 81 ALA A O 1
ATOM 651 N N . SER A 1 82 ? -4.258 10.239 -4.443 1.00 92.69 82 SER A N 1
ATOM 652 C CA . SER A 1 82 ? -2.810 10.031 -4.360 1.00 92.69 82 SER A CA 1
ATOM 653 C C . SER A 1 82 ? -2.410 8.550 -4.386 1.00 92.69 82 SER A C 1
ATOM 655 O O . SER A 1 82 ? -1.266 8.235 -4.692 1.00 92.69 82 SER A O 1
ATOM 657 N N . HIS A 1 83 ? -3.362 7.643 -4.129 1.00 92.81 83 HIS A N 1
ATOM 658 C CA . HIS A 1 83 ? -3.184 6.191 -4.210 1.00 92.81 83 HIS A CA 1
ATOM 659 C C . HIS A 1 83 ? -2.070 5.615 -3.309 1.00 92.81 83 HIS A C 1
ATOM 661 O O . HIS A 1 83 ? -1.516 4.564 -3.622 1.00 92.81 83 HIS A O 1
ATOM 667 N N . ASP A 1 84 ? -1.746 6.265 -2.187 1.00 93.19 84 ASP A N 1
ATOM 668 C CA . ASP A 1 84 ? -0.617 5.892 -1.328 1.00 93.19 84 ASP A CA 1
ATOM 669 C C . ASP A 1 84 ? -0.993 5.767 0.161 1.00 93.19 84 ASP A C 1
ATOM 671 O O . ASP A 1 84 ? -1.936 6.391 0.657 1.00 93.19 84 ASP A O 1
ATOM 675 N N . TYR A 1 85 ? -0.232 4.947 0.890 1.00 94.50 85 TYR A N 1
ATOM 676 C CA . TYR A 1 85 ? -0.479 4.682 2.309 1.00 94.50 85 TYR A CA 1
ATOM 677 C C . TYR A 1 85 ? -0.084 5.839 3.232 1.00 94.50 85 TYR A C 1
ATOM 679 O O . TYR A 1 85 ? -0.650 5.947 4.318 1.00 94.50 85 TYR A O 1
ATOM 687 N N . LEU A 1 86 ? 0.867 6.695 2.842 1.00 93.50 86 LEU A N 1
ATOM 688 C CA . LEU A 1 86 ? 1.309 7.808 3.688 1.00 93.50 86 LEU A CA 1
ATOM 689 C C . LEU A 1 86 ? 0.182 8.831 3.851 1.00 93.50 86 LEU A C 1
ATOM 691 O O . LEU A 1 86 ? -0.156 9.204 4.970 1.00 93.50 86 LEU A O 1
ATOM 695 N N . THR A 1 87 ? -0.472 9.187 2.750 1.00 94.56 87 THR A N 1
ATOM 696 C CA . THR A 1 87 ? -1.643 10.065 2.720 1.00 94.56 87 THR A CA 1
ATOM 697 C C . THR A 1 87 ? -2.866 9.394 3.352 1.00 94.56 87 THR A C 1
ATOM 699 O O . THR A 1 87 ? -3.687 10.068 3.973 1.00 94.56 87 THR A O 1
ATOM 702 N N . LEU A 1 88 ? -2.997 8.060 3.266 1.00 96.50 88 LEU A N 1
ATOM 703 C CA . LEU A 1 88 ? -4.073 7.333 3.954 1.00 96.50 88 LEU A CA 1
ATOM 704 C C . LEU A 1 88 ? -4.044 7.554 5.472 1.00 96.50 88 LEU A C 1
ATOM 706 O O . LEU A 1 88 ? -5.106 7.702 6.080 1.00 96.50 88 LEU A O 1
ATOM 710 N N . ILE A 1 89 ? -2.858 7.635 6.080 1.00 95.69 89 ILE A N 1
ATOM 711 C CA . ILE A 1 89 ? -2.710 7.856 7.527 1.00 95.69 89 ILE A CA 1
ATOM 712 C C . ILE A 1 89 ? -3.375 9.173 7.961 1.00 95.69 89 ILE A C 1
ATOM 714 O O . ILE A 1 89 ? -4.040 9.213 8.998 1.00 95.69 89 ILE A O 1
ATOM 718 N N . ASP A 1 90 ? -3.291 10.226 7.145 1.00 96.25 90 ASP A N 1
ATOM 719 C CA . ASP A 1 90 ? -3.895 11.531 7.450 1.00 96.25 90 ASP A CA 1
ATOM 720 C C . ASP A 1 90 ? -5.433 11.479 7.507 1.00 96.25 90 ASP A C 1
ATOM 722 O O . ASP A 1 90 ? -6.080 12.312 8.150 1.00 96.25 90 ASP A O 1
ATOM 726 N N . THR A 1 91 ? -6.038 10.466 6.880 1.00 96.38 91 THR A N 1
ATOM 727 C CA . THR A 1 91 ? -7.494 10.266 6.860 1.00 96.38 91 THR A CA 1
ATOM 728 C C . THR A 1 91 ? -8.028 9.489 8.060 1.00 96.38 91 THR A C 1
ATOM 730 O O . THR A 1 91 ? -9.243 9.437 8.257 1.00 96.38 91 THR A O 1
ATOM 733 N N . LEU A 1 92 ? -7.163 8.918 8.906 1.00 96.50 92 LEU A N 1
ATOM 734 C CA . LEU A 1 92 ? -7.609 8.087 10.030 1.00 96.50 92 LEU A CA 1
ATOM 735 C C . LEU A 1 92 ? -8.492 8.868 11.015 1.00 96.50 92 LEU A C 1
ATOM 737 O O . LEU A 1 92 ? -9.466 8.322 11.522 1.00 96.50 92 LEU A O 1
ATOM 741 N N . ASN A 1 93 ? -8.240 10.170 11.200 1.00 97.12 93 ASN A N 1
ATOM 742 C CA . ASN A 1 93 ? -9.110 11.043 11.998 1.00 97.12 93 ASN A CA 1
ATOM 743 C C . ASN A 1 93 ? -10.524 11.165 11.412 1.00 97.12 93 ASN A C 1
ATOM 745 O O . ASN A 1 93 ? -11.493 11.313 12.152 1.00 97.12 93 ASN A O 1
ATOM 749 N N . TYR A 1 94 ? -10.668 11.150 10.086 1.00 97.19 94 TYR A N 1
ATOM 750 C CA . TYR A 1 94 ? -11.984 11.164 9.447 1.00 97.19 94 TYR A CA 1
ATOM 751 C C . TYR A 1 94 ? -12.736 9.854 9.714 1.00 97.19 94 TYR A C 1
ATOM 753 O O . TYR A 1 94 ? -13.911 9.901 10.074 1.00 97.19 94 TYR A O 1
ATOM 761 N N . LEU A 1 95 ? -12.056 8.710 9.590 1.00 97.56 95 LEU A N 1
ATOM 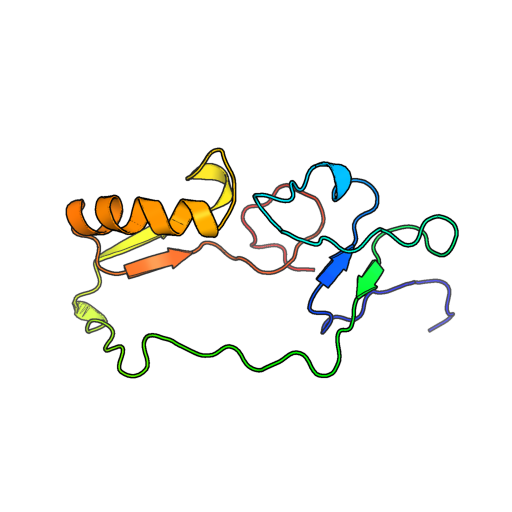762 C CA . LEU A 1 95 ? -12.639 7.390 9.846 1.00 97.56 95 LEU A CA 1
ATOM 763 C C . LEU A 1 95 ? -13.039 7.226 11.323 1.00 97.56 95 LEU A C 1
ATOM 765 O O . LEU A 1 95 ? -14.147 6.785 11.616 1.00 97.56 95 LEU A O 1
ATOM 769 N N . ASP A 1 96 ? -12.203 7.682 12.252 1.00 96.75 96 ASP A N 1
ATOM 770 C CA . ASP A 1 96 ? -12.532 7.683 13.681 1.00 96.75 96 ASP A CA 1
ATOM 771 C C . ASP A 1 96 ? -13.774 8.546 13.981 1.00 96.75 96 ASP A C 1
ATOM 773 O O . ASP A 1 96 ? -14.727 8.090 14.612 1.00 96.75 96 ASP A O 1
ATOM 777 N N . ASN A 1 97 ? -13.846 9.762 13.420 1.00 98.06 97 ASN A N 1
ATOM 778 C CA . ASN A 1 97 ? -15.017 10.640 13.569 1.00 98.06 97 ASN A CA 1
ATOM 779 C C . ASN A 1 97 ? -16.292 10.086 12.912 1.00 98.06 97 ASN A C 1
ATOM 781 O O . ASN A 1 97 ? -17.398 10.403 13.355 1.00 98.06 97 ASN A O 1
ATOM 785 N N . LEU A 1 98 ? -16.158 9.280 11.854 1.00 97.94 98 LEU A N 1
ATOM 786 C CA . LEU A 1 98 ? -17.277 8.557 11.247 1.00 97.94 98 LEU A CA 1
ATOM 787 C C . LEU A 1 98 ? -17.855 7.502 12.211 1.00 97.94 98 LEU A C 1
ATOM 789 O O . LEU A 1 98 ? -19.022 7.135 12.080 1.00 97.94 98 LEU A O 1
ATOM 793 N N . GLY A 1 99 ? -17.066 7.057 13.194 1.00 97.25 99 GLY A N 1
ATOM 794 C CA . GLY A 1 99 ? -17.449 6.076 14.207 1.00 97.25 99 GLY A CA 1
ATOM 795 C C . GLY A 1 99 ? -17.095 4.636 13.842 1.00 97.25 99 GLY A C 1
ATOM 796 O O . GLY A 1 99 ? -17.624 3.711 14.459 1.00 97.25 99 GLY A O 1
ATOM 797 N N . VAL A 1 100 ? -16.235 4.430 12.838 1.00 97.81 100 VAL A N 1
ATOM 798 C CA . VAL A 1 100 ? -15.711 3.098 12.506 1.00 97.81 100 VAL A CA 1
ATOM 799 C C . VAL A 1 100 ? -14.530 2.780 13.419 1.00 97.81 100 VAL A C 1
ATOM 801 O O . VAL A 1 100 ? -13.768 3.669 13.785 1.00 97.81 100 VAL A O 1
ATOM 804 N N . ASN A 1 101 ? -14.373 1.516 13.807 1.00 96.94 101 ASN A N 1
ATOM 805 C CA . ASN A 1 101 ? -13.303 1.089 14.721 1.00 96.94 101 ASN A CA 1
ATOM 806 C C . ASN A 1 101 ? -12.371 0.030 14.114 1.00 96.94 101 ASN A C 1
ATOM 808 O O . ASN A 1 101 ? -11.429 -0.418 14.769 1.00 96.94 101 ASN A O 1
ATOM 812 N N . ALA A 1 102 ? -12.621 -0.353 12.863 1.00 97.56 102 ALA A N 1
ATOM 813 C CA . ALA A 1 102 ? -11.763 -1.221 12.080 1.00 97.56 102 ALA A CA 1
ATOM 814 C C . ALA A 1 102 ? -11.802 -0.815 10.604 1.00 97.56 102 ALA A C 1
ATOM 816 O O . ALA A 1 102 ? -12.864 -0.517 10.055 1.00 97.56 102 ALA A O 1
ATOM 817 N N . VAL A 1 103 ? -10.635 -0.837 9.964 1.00 97.25 103 VAL A N 1
ATOM 818 C CA . VAL A 1 103 ? -10.493 -0.671 8.515 1.00 97.25 103 VAL A CA 1
ATOM 819 C C . VAL A 1 103 ? -10.190 -2.037 7.919 1.00 97.25 103 VAL A C 1
ATOM 821 O O . VAL A 1 103 ? -9.234 -2.695 8.329 1.00 97.25 103 VAL A O 1
ATOM 824 N N . GLU A 1 104 ? -11.002 -2.460 6.958 1.00 97.50 104 GLU A N 1
ATOM 825 C CA . GLU A 1 104 ? -10.754 -3.645 6.145 1.00 97.50 104 GLU A CA 1
ATOM 826 C C . GLU A 1 104 ? -10.177 -3.187 4.810 1.00 97.50 104 GLU A C 1
ATOM 828 O O . GLU A 1 104 ? -10.872 -2.597 3.990 1.00 97.50 104 GLU A O 1
ATOM 833 N N . LEU A 1 105 ? -8.884 -3.414 4.596 1.00 97.25 105 LEU A N 1
ATOM 834 C CA . LEU A 1 105 ? -8.289 -3.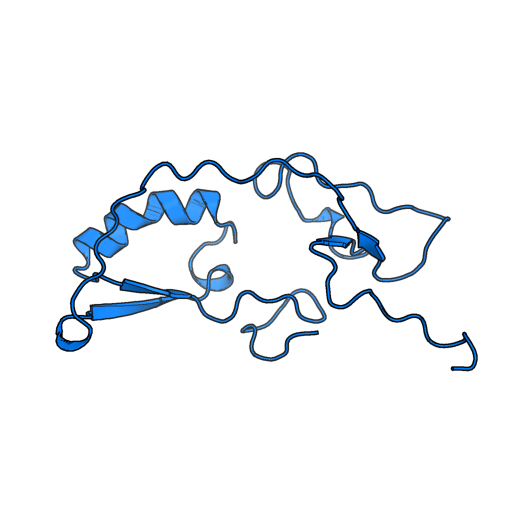150 3.292 1.00 97.25 105 LEU A CA 1
ATOM 835 C C . LEU A 1 105 ? -8.728 -4.240 2.314 1.00 97.25 105 LEU A C 1
ATOM 837 O O . LEU A 1 105 ? -8.571 -5.431 2.599 1.00 97.25 105 LEU A O 1
ATOM 841 N N . MET A 1 106 ? -9.207 -3.830 1.139 1.00 97.00 106 MET A N 1
ATOM 842 C CA . MET A 1 106 ? -9.291 -4.735 -0.009 1.00 97.00 106 MET A CA 1
ATOM 843 C C . MET A 1 106 ? -7.898 -5.318 -0.321 1.00 97.00 106 MET A C 1
ATOM 845 O O . MET A 1 106 ? -6.895 -4.715 0.070 1.00 97.00 106 MET A O 1
ATOM 849 N N . PRO A 1 107 ? -7.795 -6.484 -0.989 1.00 95.06 107 PRO A N 1
ATOM 850 C CA . PRO A 1 107 ? -6.527 -7.199 -1.113 1.00 95.06 107 PRO A CA 1
ATOM 851 C C . PRO A 1 107 ? -5.375 -6.337 -1.649 1.00 95.06 107 PRO A C 1
ATOM 853 O O . PRO A 1 107 ? -5.497 -5.685 -2.682 1.00 95.06 107 PRO A O 1
ATOM 856 N N . VAL A 1 108 ? -4.245 -6.381 -0.938 1.00 92.69 108 VAL A N 1
ATOM 857 C CA . VAL A 1 108 ? -3.052 -5.545 -1.187 1.00 92.69 108 VAL A CA 1
ATOM 858 C C . VAL A 1 108 ? -1.864 -6.325 -1.755 1.00 92.69 108 VAL A C 1
ATOM 860 O O . VAL A 1 108 ? -0.772 -5.780 -1.872 1.00 92.69 108 VAL A O 1
ATOM 863 N N . ASN A 1 109 ? -2.050 -7.615 -2.044 1.00 89.88 109 ASN A N 1
ATOM 864 C CA . ASN A 1 109 ? -1.004 -8.438 -2.647 1.00 89.88 109 ASN A CA 1
ATOM 865 C C . ASN A 1 109 ? -0.757 -8.004 -4.096 1.00 89.88 109 ASN A C 1
ATOM 867 O O . ASN A 1 109 ? -1.684 -7.543 -4.761 1.00 89.88 109 ASN A O 1
ATOM 871 N N . GLU A 1 110 ? 0.470 -8.216 -4.570 1.00 88.19 110 GLU A N 1
ATOM 872 C CA . GLU A 1 110 ? 0.864 -7.936 -5.952 1.00 88.19 110 GLU A CA 1
ATOM 873 C C . GLU A 1 110 ? -0.026 -8.687 -6.953 1.00 88.19 110 GLU A C 1
ATOM 875 O O . GLU A 1 110 ? -0.418 -9.835 -6.717 1.00 88.19 110 GLU A O 1
ATOM 880 N N . PHE A 1 111 ? -0.359 -8.029 -8.062 1.00 88.31 111 PHE A N 1
ATOM 881 C CA . PHE A 1 111 ? -1.172 -8.582 -9.140 1.00 88.31 111 PHE A CA 1
ATOM 882 C C . PHE A 1 111 ? -0.669 -8.087 -10.495 1.00 88.31 111 PHE A C 1
ATOM 884 O O . PHE A 1 111 ? -0.102 -7.006 -10.611 1.00 88.31 111 PHE A O 1
ATOM 891 N N . ASP A 1 112 ? -0.964 -8.836 -11.555 1.00 82.62 112 ASP A N 1
ATOM 892 C CA . ASP A 1 112 ? -0.575 -8.427 -12.903 1.00 82.62 112 ASP A CA 1
ATOM 893 C C . ASP A 1 112 ? -1.300 -7.147 -13.360 1.00 82.62 112 ASP A C 1
ATOM 895 O O . ASP A 1 112 ? -2.535 -7.063 -13.386 1.00 82.62 112 ASP A O 1
ATOM 899 N N . GLY A 1 113 ? -0.511 -6.183 -13.837 1.00 83.00 113 GLY A N 1
ATOM 900 C CA . GLY A 1 113 ? -0.984 -4.910 -14.370 1.00 83.00 113 GLY A CA 1
ATOM 901 C C . GLY A 1 113 ? -1.196 -3.845 -13.294 1.00 83.00 113 GLY A C 1
ATOM 902 O O . GLY A 1 113 ? -0.959 -4.051 -12.118 1.00 83.00 113 GLY A O 1
ATOM 903 N N . ASN A 1 114 ? -1.662 -2.665 -13.705 1.00 83.88 114 ASN A N 1
ATOM 904 C CA . ASN A 1 114 ? -1.690 -1.489 -12.827 1.00 83.88 114 ASN A CA 1
ATOM 905 C C . ASN A 1 114 ? -3.096 -1.151 -12.298 1.00 83.88 114 ASN A C 1
ATOM 907 O O . ASN A 1 114 ? -3.313 -0.059 -11.789 1.00 83.88 114 ASN A O 1
ATOM 911 N N . LEU A 1 115 ? -4.096 -2.017 -12.508 1.00 86.75 115 LEU A N 1
ATOM 912 C CA . LEU A 1 115 ? -5.515 -1.774 -12.202 1.00 86.75 115 LEU A CA 1
ATOM 913 C C . LEU A 1 115 ? -6.205 -3.073 -11.795 1.00 86.75 115 LEU A C 1
ATOM 915 O O . LEU A 1 115 ? -6.509 -3.907 -12.646 1.00 86.75 115 LEU A O 1
ATOM 919 N N . SER A 1 116 ? -6.501 -3.211 -10.506 1.00 90.25 116 SER A N 1
ATOM 920 C CA . SER A 1 116 ? -7.297 -4.315 -9.985 1.00 90.25 116 SER A CA 1
ATOM 921 C C . SER A 1 116 ? -7.983 -3.944 -8.671 1.00 90.25 116 SER A C 1
ATOM 923 O O . SER A 1 116 ? -7.605 -2.977 -8.021 1.00 90.25 116 SER A O 1
ATOM 925 N N . TRP A 1 117 ? -8.984 -4.741 -8.294 1.00 91.00 117 TRP A N 1
ATOM 926 C CA . TRP A 1 117 ? -9.527 -4.824 -6.934 1.00 91.00 117 TRP A CA 1
ATOM 927 C C . TRP A 1 117 ? -8.691 -5.737 -6.015 1.00 91.00 117 TRP A C 1
ATOM 929 O O . TRP A 1 117 ? -9.034 -5.903 -4.851 1.00 91.00 117 TRP A O 1
ATOM 939 N N . GLY A 1 118 ? -7.640 -6.376 -6.543 1.00 91.31 118 GLY A N 1
ATOM 940 C CA . GLY A 1 118 ? -6.659 -7.160 -5.784 1.00 91.31 118 GLY A CA 1
ATOM 941 C C . GLY A 1 118 ? -6.966 -8.658 -5.631 1.00 91.31 118 GLY A C 1
ATOM 942 O O . GLY A 1 118 ? -6.143 -9.411 -5.118 1.00 91.31 118 GLY A O 1
ATOM 943 N N . TYR A 1 119 ? -8.118 -9.148 -6.103 1.00 91.19 119 TYR A N 1
ATOM 944 C CA . TYR A 1 119 ? -8.497 -10.572 -5.987 1.00 91.19 119 TYR A CA 1
ATOM 945 C C . TYR A 1 119 ? -7.816 -11.511 -7.007 1.00 91.19 119 TYR A C 1
ATOM 947 O O . TYR A 1 119 ? -8.172 -12.687 -7.096 1.00 91.19 119 TYR A O 1
ATOM 955 N N . ASN A 1 120 ? -6.854 -11.015 -7.785 1.00 90.06 120 ASN A N 1
ATOM 956 C CA . ASN A 1 120 ? -6.090 -11.752 -8.799 1.00 90.06 120 ASN A CA 1
ATOM 957 C C . ASN A 1 120 ? -4.571 -11.694 -8.521 1.00 90.06 120 ASN A C 1
ATOM 959 O O . ASN A 1 120 ? -3.833 -11.190 -9.367 1.00 90.06 120 ASN A O 1
ATOM 963 N N . PRO A 1 121 ? -4.100 -12.180 -7.358 1.00 85.25 121 PRO A N 1
ATOM 964 C CA . PRO A 1 121 ? -2.685 -12.108 -7.021 1.00 85.25 121 PRO A CA 1
ATOM 965 C C . PRO A 1 121 ? -1.831 -12.931 -7.993 1.00 85.25 121 PRO A C 1
ATOM 967 O O . PRO A 1 121 ? -2.277 -13.985 -8.468 1.00 85.25 121 PRO A O 1
ATOM 970 N N . SER A 1 122 ? -0.620 -12.446 -8.260 1.00 77.38 122 SER A N 1
ATOM 971 C CA . SER A 1 122 ? 0.379 -13.060 -9.151 1.00 77.38 122 SER A CA 1
ATOM 972 C C . SER A 1 122 ? 1.555 -13.654 -8.388 1.00 77.38 122 SER A C 1
ATOM 974 O O . SER A 1 122 ? 2.007 -12.991 -7.431 1.00 77.38 122 SER A O 1
#

pLDDT: mean 90.54, std 8.45, range [50.38, 98.12]